Protein AF-A0A0S2M3N1-F1 (afdb_monomer_lite)

pLDDT: mean 88.99, std 12.86, range [41.28, 97.75]

Secondary structure (DSSP, 8-state):
-TTHHHHHHHHHHHTT-HHHHHHHHHHHHHHHHHTT-HHHHHHHHHHHHHHHHT-HHHHHHHHHHHHHHHHHHHHHHHHHHT-GGG----

Structure (mmCIF, N/CA/C/O backbone):
data_AF-A0A0S2M3N1-F1
#
_entry.id   AF-A0A0S2M3N1-F1
#
loop_
_atom_site.group_PDB
_atom_site.id
_atom_site.type_symbol
_atom_site.label_atom_id
_atom_site.label_alt_id
_atom_site.label_comp_id
_atom_site.label_asym_id
_atom_site.label_entity_id
_atom_site.label_seq_id
_atom_site.pdbx_PDB_ins_code
_atom_site.Cartn_x
_atom_site.Cartn_y
_atom_site.Cartn_z
_atom_site.occupancy
_atom_site.B_iso_or_equiv
_atom_site.auth_seq_id
_atom_site.auth_comp_id
_atom_site.auth_asym_id
_atom_site.auth_atom_id
_atom_site.pdbx_PDB_model_num
ATOM 1 N N . MET A 1 1 ? 11.455 -2.766 -1.565 1.00 75.75 1 MET A N 1
ATOM 2 C CA . MET A 1 1 ? 10.388 -1.758 -1.805 1.00 75.75 1 MET A CA 1
ATOM 3 C C . MET A 1 1 ? 9.005 -2.389 -1.677 1.00 75.75 1 MET A C 1
ATOM 5 O O . MET A 1 1 ? 8.198 -1.882 -0.918 1.00 75.75 1 MET A O 1
ATOM 9 N N . TRP A 1 2 ? 8.754 -3.508 -2.345 1.00 89.81 2 TRP A N 1
ATOM 10 C CA . TRP A 1 2 ? 7.595 -4.388 -2.162 1.00 89.81 2 TRP A CA 1
ATOM 11 C C . TRP A 1 2 ? 8.133 -5.792 -1.792 1.00 89.81 2 TRP A C 1
ATOM 13 O O . TRP A 1 2 ? 9.231 -6.089 -2.270 1.00 89.81 2 TRP A O 1
ATOM 23 N N . PRO A 1 3 ? 7.498 -6.621 -0.933 1.00 91.44 3 PRO A N 1
ATOM 24 C CA . PRO A 1 3 ? 6.184 -6.461 -0.294 1.00 91.44 3 PRO A CA 1
ATOM 25 C C . PRO A 1 3 ? 6.175 -5.631 1.002 1.00 91.44 3 PRO A C 1
ATOM 27 O O . PRO A 1 3 ? 5.131 -5.092 1.345 1.00 91.44 3 PRO A O 1
ATOM 30 N N . GLY A 1 4 ? 7.311 -5.406 1.676 1.00 93.44 4 GLY A N 1
ATOM 31 C CA . GLY A 1 4 ? 7.335 -4.768 3.011 1.00 93.44 4 GLY A CA 1
ATOM 32 C C . GLY A 1 4 ? 6.770 -3.338 3.122 1.00 93.44 4 GLY A C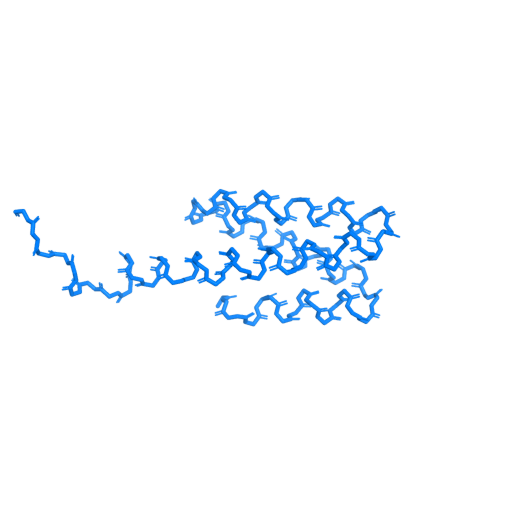 1
ATOM 33 O O . GLY A 1 4 ? 6.556 -2.824 4.215 1.00 93.44 4 G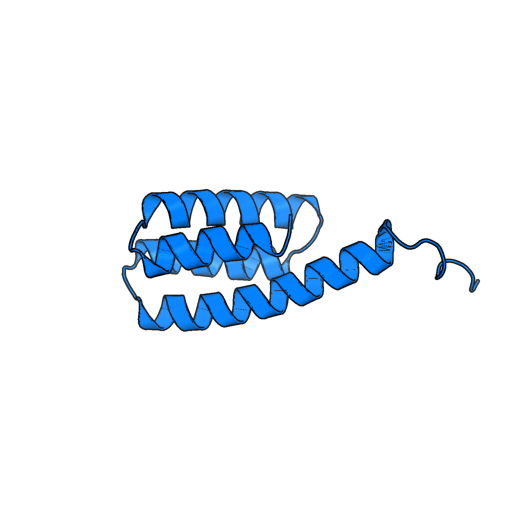LY A O 1
ATOM 34 N N . ARG A 1 5 ? 6.516 -2.639 2.007 1.00 92.38 5 ARG A N 1
ATOM 35 C CA . ARG A 1 5 ? 5.758 -1.372 2.027 1.00 92.38 5 ARG A CA 1
ATOM 36 C C . ARG A 1 5 ? 4.249 -1.600 2.107 1.00 92.38 5 ARG A C 1
ATOM 38 O O . ARG A 1 5 ? 3.567 -0.793 2.724 1.00 92.38 5 ARG A O 1
ATOM 45 N N . PHE A 1 6 ? 3.743 -2.675 1.507 1.00 96.69 6 PHE A N 1
ATOM 46 C CA . PHE A 1 6 ? 2.349 -3.073 1.661 1.00 96.69 6 PHE A CA 1
ATOM 47 C C . PHE A 1 6 ? 2.056 -3.498 3.093 1.00 96.69 6 PHE A C 1
ATOM 49 O O . PHE A 1 6 ? 1.073 -3.031 3.649 1.00 96.69 6 PHE A O 1
ATOM 56 N N . GLU A 1 7 ? 2.930 -4.312 3.690 1.00 96.50 7 GLU A N 1
ATOM 57 C CA . GLU A 1 7 ? 2.794 -4.783 5.077 1.00 96.50 7 GLU A CA 1
ATOM 58 C C . GLU A 1 7 ? 2.651 -3.605 6.043 1.00 96.50 7 GLU A C 1
ATOM 60 O O . GLU A 1 7 ? 1.662 -3.525 6.756 1.00 96.50 7 GLU A O 1
ATOM 65 N N . ARG A 1 8 ? 3.530 -2.598 5.950 1.00 95.50 8 ARG A N 1
ATOM 66 C CA . ARG A 1 8 ? 3.424 -1.382 6.776 1.00 95.50 8 ARG A CA 1
ATOM 67 C C . ARG A 1 8 ? 2.101 -0.634 6.614 1.00 95.50 8 ARG A C 1
ATOM 69 O O . ARG A 1 8 ? 1.525 -0.190 7.598 1.00 95.50 8 ARG A O 1
ATOM 76 N N . ILE A 1 9 ? 1.609 -0.491 5.381 1.00 96.00 9 ILE A N 1
ATOM 77 C CA . ILE A 1 9 ? 0.306 0.145 5.134 1.00 96.00 9 ILE A CA 1
ATOM 78 C C . ILE A 1 9 ? -0.815 -0.713 5.733 1.00 96.00 9 ILE A C 1
ATOM 80 O O . ILE A 1 9 ? -1.716 -0.184 6.376 1.00 96.00 9 ILE A O 1
ATOM 84 N N . TYR A 1 10 ? -0.775 -2.024 5.509 1.00 96.75 10 TYR A N 1
ATOM 85 C CA . TYR A 1 10 ? -1.784 -2.960 5.986 1.00 96.75 10 TYR A CA 1
ATOM 86 C C . TYR A 1 10 ? -1.856 -2.985 7.515 1.00 96.75 10 TYR A C 1
ATOM 88 O O . TYR A 1 10 ? -2.953 -2.879 8.067 1.00 96.75 10 TYR A O 1
ATOM 96 N N . ASP A 1 11 ? -0.708 -3.067 8.182 1.00 96.69 11 ASP A N 1
ATOM 97 C CA . ASP A 1 11 ? -0.603 -3.095 9.638 1.00 96.69 11 ASP A CA 1
ATOM 98 C C . ASP A 1 11 ? -1.104 -1.780 10.234 1.00 96.69 11 ASP A C 1
ATOM 100 O O . ASP A 1 11 ? -1.995 -1.797 11.079 1.00 96.69 11 ASP A O 1
ATOM 104 N N . ALA A 1 12 ? -0.647 -0.632 9.719 1.00 95.75 12 ALA A N 1
ATOM 105 C CA . ALA A 1 12 ? -1.101 0.673 10.196 1.00 95.75 12 ALA A CA 1
ATOM 106 C C . ALA A 1 12 ? -2.620 0.861 10.032 1.00 95.75 12 ALA A C 1
ATOM 108 O O . ALA A 1 12 ? -3.290 1.349 10.944 1.00 95.75 12 ALA A O 1
ATOM 109 N N . VAL A 1 13 ? -3.197 0.425 8.905 1.00 94.44 13 VAL A N 1
ATOM 110 C CA . VAL A 1 13 ? -4.656 0.457 8.709 1.00 94.44 13 VAL A CA 1
ATOM 111 C C . VAL A 1 13 ? -5.374 -0.487 9.673 1.00 94.44 13 VAL A C 1
ATOM 113 O O . VAL A 1 13 ? -6.395 -0.108 10.247 1.00 94.44 13 VAL A O 1
ATOM 116 N N . SER A 1 14 ? -4.857 -1.700 9.862 1.00 93.56 14 SER A N 1
ATOM 117 C CA . SER A 1 14 ? -5.478 -2.724 10.713 1.00 93.56 14 SER A CA 1
ATOM 118 C C . SER A 1 14 ? -5.418 -2.359 12.197 1.00 93.56 14 SER A C 1
ATOM 120 O O . SER A 1 14 ? -6.348 -2.662 12.942 1.00 93.56 14 SER A O 1
ATOM 122 N N . SER A 1 15 ? -4.363 -1.659 12.613 1.00 94.38 15 SER A N 1
ATOM 123 C CA . SER A 1 15 ? -4.178 -1.135 13.969 1.00 94.38 15 SER A CA 1
ATOM 124 C C . SER A 1 15 ? -4.868 0.215 14.201 1.00 94.38 15 SER A C 1
ATOM 126 O O . SER A 1 15 ? -4.843 0.726 15.317 1.00 94.38 15 SER A O 1
ATOM 128 N N . GLY A 1 16 ? -5.495 0.807 13.178 1.00 91.62 16 GLY A N 1
ATOM 129 C CA . GLY A 1 16 ? -6.154 2.114 13.286 1.00 91.62 16 GLY A CA 1
ATOM 130 C C . GLY A 1 16 ? -5.187 3.301 13.396 1.00 91.62 16 GLY A C 1
ATOM 131 O O . GLY A 1 16 ? -5.607 4.408 13.736 1.00 91.62 16 GLY A O 1
ATOM 132 N N . HIS A 1 17 ? -3.904 3.103 13.088 1.00 94.81 17 HIS A N 1
ATOM 133 C CA . HIS A 1 17 ? -2.878 4.145 13.065 1.00 94.81 17 HIS A CA 1
ATOM 134 C C . HIS A 1 17 ? -2.983 4.971 11.774 1.00 94.81 17 HIS A C 1
ATOM 136 O O . HIS A 1 17 ? -2.164 4.869 10.861 1.00 94.81 17 HIS A O 1
ATOM 142 N N . ASN A 1 18 ? -4.030 5.793 11.680 1.00 91.00 18 ASN A N 1
ATOM 143 C CA . ASN A 1 18 ? -4.373 6.517 10.451 1.00 91.00 18 ASN A CA 1
ATOM 144 C C . ASN A 1 18 ? -3.259 7.449 9.947 1.00 91.00 18 ASN A C 1
ATOM 146 O O . ASN A 1 18 ? -3.079 7.564 8.737 1.00 91.00 18 ASN A O 1
ATOM 150 N N . GLU A 1 19 ? -2.510 8.099 10.841 1.00 92.94 19 GLU A N 1
ATOM 151 C CA . GLU A 1 19 ? -1.401 8.987 10.462 1.00 92.94 19 GLU A CA 1
ATOM 152 C C . GLU A 1 19 ? -0.249 8.208 9.814 1.00 92.94 19 GLU A C 1
ATOM 154 O O . GLU A 1 19 ? 0.236 8.584 8.749 1.00 92.94 19 GLU A O 1
ATOM 159 N N . GLU A 1 20 ? 0.127 7.071 10.402 1.00 95.50 20 GLU A N 1
ATOM 160 C CA . GLU A 1 20 ? 1.165 6.179 9.874 1.00 95.50 20 GLU A CA 1
ATOM 161 C C . GLU A 1 20 ? 0.744 5.538 8.541 1.00 95.50 20 GLU A C 1
ATOM 163 O O . GLU A 1 20 ? 1.537 5.447 7.595 1.00 95.50 20 GLU A O 1
ATOM 168 N N . ALA A 1 21 ? -0.530 5.144 8.435 1.00 95.12 21 ALA A N 1
ATOM 169 C CA . ALA A 1 21 ? -1.109 4.632 7.199 1.00 95.12 21 ALA A CA 1
ATOM 170 C C . ALA A 1 21 ? -1.077 5.692 6.086 1.00 95.12 21 ALA A C 1
ATOM 172 O O . ALA A 1 21 ? -0.733 5.382 4.939 1.00 95.12 21 ALA A O 1
ATOM 173 N N . LEU A 1 22 ? -1.409 6.942 6.421 1.00 95.25 22 LEU A N 1
ATOM 174 C CA . LEU A 1 22 ? -1.414 8.062 5.486 1.00 95.25 22 LEU A CA 1
ATOM 175 C C . LEU A 1 22 ? 0.000 8.406 5.006 1.00 95.25 22 LEU A C 1
ATOM 177 O O . LEU A 1 22 ? 0.205 8.525 3.797 1.00 95.25 22 LEU A O 1
ATOM 181 N N . ASP A 1 23 ? 0.972 8.514 5.913 1.00 95.81 23 ASP A N 1
ATOM 182 C CA . ASP A 1 23 ? 2.373 8.782 5.562 1.00 95.81 23 ASP A CA 1
ATOM 183 C C . ASP A 1 23 ? 2.941 7.689 4.641 1.00 95.81 23 ASP A C 1
ATOM 185 O O . ASP A 1 23 ? 3.471 7.960 3.554 1.00 95.81 23 ASP A O 1
ATOM 189 N N . SER A 1 24 ? 2.710 6.424 5.001 1.00 95.88 24 SER A N 1
ATOM 190 C CA . SER A 1 24 ? 3.137 5.278 4.195 1.00 95.88 24 SER A CA 1
ATOM 191 C C . SER A 1 24 ? 2.492 5.276 2.801 1.00 95.88 24 SER A C 1
ATOM 193 O O . SER A 1 24 ? 3.169 4.996 1.802 1.00 95.88 24 SER A O 1
ATOM 195 N N . ALA A 1 25 ? 1.206 5.630 2.700 1.00 95.88 25 ALA A N 1
ATOM 196 C CA . ALA A 1 25 ? 0.504 5.746 1.424 1.00 95.88 25 ALA A CA 1
ATOM 197 C C . ALA A 1 25 ? 1.019 6.930 0.582 1.00 95.88 25 ALA A C 1
ATOM 199 O O . ALA A 1 25 ? 1.241 6.777 -0.621 1.00 95.88 25 ALA A O 1
ATOM 200 N N . LEU A 1 26 ? 1.291 8.091 1.182 1.00 95.75 26 LEU A N 1
ATOM 201 C CA . LEU A 1 26 ? 1.879 9.241 0.483 1.00 95.75 26 LEU A CA 1
ATOM 202 C C . LEU A 1 26 ? 3.264 8.902 -0.084 1.00 95.75 26 LEU A C 1
ATOM 204 O O . LEU A 1 26 ? 3.540 9.164 -1.260 1.00 95.75 26 LEU A O 1
ATOM 208 N N . SER A 1 27 ? 4.100 8.234 0.712 1.00 95.94 27 SER A N 1
ATOM 209 C CA . SER A 1 27 ? 5.411 7.739 0.284 1.00 95.94 27 SER A CA 1
ATOM 210 C C . SER A 1 27 ? 5.308 6.758 -0.895 1.00 95.94 27 SER A C 1
ATOM 212 O O . SER A 1 27 ? 6.061 6.858 -1.878 1.00 95.94 27 SER A O 1
ATOM 214 N N . LEU A 1 28 ? 4.344 5.828 -0.844 1.00 96.06 28 LEU A N 1
ATOM 215 C CA . LEU A 1 28 ? 4.076 4.888 -1.935 1.00 96.06 28 LEU A CA 1
ATOM 216 C C . LEU A 1 28 ? 3.624 5.607 -3.212 1.00 96.06 28 LEU A C 1
ATOM 218 O O . LEU A 1 28 ? 4.126 5.281 -4.291 1.00 96.06 28 LEU A O 1
ATOM 222 N N . ARG A 1 29 ? 2.730 6.596 -3.105 1.00 96.00 29 ARG A N 1
ATOM 223 C CA . ARG A 1 29 ? 2.239 7.380 -4.248 1.00 96.00 29 ARG A CA 1
ATOM 224 C C . ARG A 1 29 ? 3.392 8.080 -4.957 1.00 96.00 29 ARG A C 1
ATOM 226 O O . ARG A 1 29 ? 3.550 7.904 -6.163 1.00 96.00 29 ARG A O 1
ATOM 233 N N . SER A 1 30 ? 4.221 8.811 -4.211 1.00 95.00 30 SER A N 1
ATOM 234 C CA . SER A 1 30 ? 5.385 9.513 -4.767 1.00 95.00 30 SER A CA 1
ATOM 235 C C . SER A 1 30 ? 6.342 8.550 -5.467 1.00 95.00 30 SER A C 1
ATOM 237 O O . SER A 1 30 ? 6.742 8.788 -6.602 1.00 95.00 30 SER A O 1
ATOM 239 N N . SER A 1 31 ? 6.636 7.409 -4.839 1.00 93.75 31 SER A N 1
ATOM 240 C CA . SER A 1 31 ? 7.511 6.393 -5.439 1.00 93.75 31 SER A CA 1
ATOM 241 C C . SER A 1 31 ? 6.921 5.780 -6.709 1.00 93.75 31 SER A C 1
ATOM 243 O O . SER A 1 31 ? 7.646 5.578 -7.676 1.00 93.75 31 SER A O 1
ATOM 245 N N . SER A 1 32 ? 5.612 5.518 -6.725 1.00 93.81 32 SER A N 1
ATOM 246 C CA . SER A 1 32 ? 4.919 4.947 -7.886 1.00 93.81 32 SER A CA 1
ATOM 247 C C . SER A 1 32 ? 4.979 5.884 -9.090 1.00 93.81 32 SER A C 1
ATOM 249 O O . SER A 1 32 ? 5.196 5.431 -10.208 1.00 93.81 32 SER A O 1
ATOM 251 N N . LEU A 1 33 ? 4.839 7.194 -8.866 1.00 92.06 33 LEU A N 1
ATOM 252 C CA . LEU A 1 33 ? 4.958 8.197 -9.924 1.00 92.06 33 LEU A CA 1
ATOM 253 C C . LEU A 1 33 ? 6.386 8.276 -10.480 1.00 92.06 33 LEU A C 1
ATOM 255 O O . LEU A 1 33 ? 6.551 8.331 -11.694 1.00 92.06 33 LEU A O 1
ATOM 259 N N . MET A 1 34 ? 7.407 8.217 -9.616 1.00 91.88 34 MET A N 1
ATOM 260 C CA . MET A 1 34 ? 8.815 8.266 -10.042 1.00 91.88 34 MET A CA 1
ATOM 261 C C . MET A 1 34 ? 9.215 7.102 -10.954 1.00 91.88 34 MET A C 1
ATOM 263 O O . MET A 1 34 ? 10.051 7.280 -11.833 1.00 91.88 34 MET A O 1
ATOM 267 N N . VAL A 1 35 ? 8.620 5.922 -10.763 1.00 88.88 35 VAL A N 1
ATOM 268 C CA . VAL A 1 35 ? 8.916 4.722 -11.569 1.00 88.88 35 VAL A CA 1
ATOM 269 C C . VAL A 1 35 ? 7.899 4.485 -12.693 1.00 88.88 35 VAL A C 1
ATOM 271 O O . VAL A 1 35 ? 7.881 3.412 -13.288 1.00 88.88 35 VAL A O 1
ATOM 274 N N . GLY A 1 36 ? 7.013 5.451 -12.968 1.00 91.75 36 GLY A N 1
ATOM 275 C CA . GLY A 1 36 ? 6.005 5.344 -14.031 1.00 91.75 36 GLY A CA 1
ATOM 276 C C . GLY A 1 36 ? 4.847 4.375 -13.745 1.00 91.75 36 GLY A C 1
ATOM 277 O O . GLY A 1 36 ? 4.051 4.084 -14.637 1.00 91.75 36 GLY A O 1
ATOM 278 N N . ALA A 1 37 ? 4.688 3.895 -12.509 1.00 93.75 37 ALA A N 1
ATOM 279 C CA . ALA A 1 37 ? 3.617 2.986 -12.098 1.00 93.75 37 ALA A CA 1
ATOM 280 C C . ALA A 1 37 ? 2.285 3.730 -11.867 1.00 93.75 37 ALA A C 1
ATOM 282 O O . ALA A 1 37 ? 1.767 3.806 -10.748 1.00 93.75 37 ALA A O 1
ATOM 283 N N . ALA A 1 38 ? 1.714 4.288 -12.937 1.00 93.94 38 ALA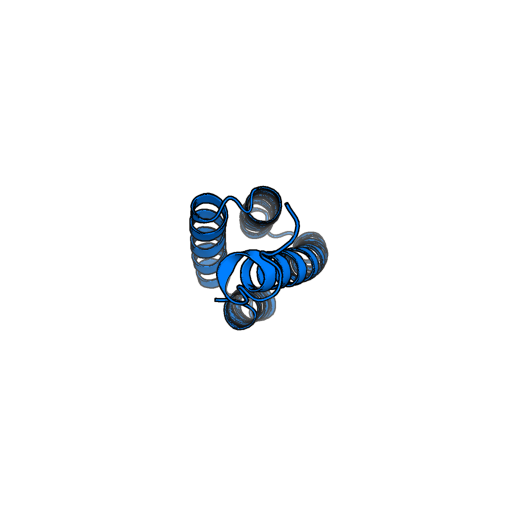 A N 1
ATOM 284 C CA . ALA A 1 38 ? 0.534 5.157 -12.885 1.00 93.94 38 ALA A CA 1
ATOM 285 C C . ALA A 1 38 ? -0.680 4.507 -12.193 1.00 93.94 38 ALA A C 1
ATOM 287 O O . ALA A 1 38 ? -1.338 5.139 -11.365 1.00 93.94 38 ALA A O 1
ATOM 288 N N . GLN A 1 39 ? -0.954 3.230 -12.482 1.00 95.50 39 GLN A N 1
ATOM 289 C CA . GLN A 1 39 ? -2.090 2.514 -11.894 1.00 95.50 39 GLN A CA 1
ATOM 290 C C . GLN A 1 39 ? -1.926 2.307 -10.381 1.00 95.50 39 GLN A C 1
ATOM 292 O O . GLN A 1 39 ? -2.880 2.502 -9.623 1.00 95.50 39 GLN A O 1
ATOM 297 N N . LEU A 1 40 ? -0.711 1.982 -9.929 1.00 96.50 40 LEU A N 1
ATOM 298 C CA . LEU A 1 40 ? -0.393 1.858 -8.507 1.00 96.50 40 LEU A CA 1
ATOM 299 C C . LEU A 1 40 ? -0.522 3.215 -7.801 1.00 96.50 40 LEU A C 1
ATOM 301 O O . LEU A 1 40 ? -1.122 3.306 -6.728 1.00 96.50 40 LEU A O 1
ATOM 305 N N . GLY A 1 41 ? -0.045 4.285 -8.443 1.00 96.62 41 GLY A N 1
ATOM 306 C CA . GLY A 1 41 ? -0.207 5.658 -7.963 1.00 96.62 41 GLY A CA 1
ATOM 307 C C . GLY A 1 41 ? -1.677 6.058 -7.797 1.00 96.62 41 GLY A C 1
ATOM 308 O O . GLY A 1 41 ? -2.045 6.607 -6.757 1.00 96.62 41 GLY A O 1
ATOM 309 N N . LYS A 1 42 ? -2.536 5.721 -8.768 1.00 96.75 42 LYS A N 1
ATOM 310 C CA . LYS A 1 42 ? -3.984 5.977 -8.702 1.00 96.75 42 LYS A CA 1
ATOM 311 C C . LYS A 1 42 ? -4.649 5.236 -7.539 1.00 96.75 42 LYS A C 1
ATOM 313 O O . LYS A 1 42 ? -5.353 5.856 -6.749 1.00 96.75 42 LYS A O 1
ATOM 318 N N . LEU A 1 43 ? -4.400 3.932 -7.396 1.00 97.31 43 LEU A N 1
ATOM 319 C CA . LEU A 1 43 ? -4.971 3.141 -6.297 1.00 97.31 43 LEU A CA 1
ATOM 320 C C . LEU A 1 43 ? -4.508 3.638 -4.925 1.00 97.31 43 LEU A C 1
ATOM 322 O O . LEU A 1 43 ? -5.297 3.667 -3.981 1.00 97.31 43 LEU A O 1
ATOM 326 N N . THR A 1 44 ? -3.252 4.069 -4.829 1.00 97.12 44 THR A N 1
ATOM 327 C CA . THR A 1 44 ? -2.713 4.670 -3.606 1.00 97.12 44 THR A CA 1
ATOM 328 C C . THR A 1 44 ? -3.389 6.009 -3.298 1.00 97.12 44 THR A C 1
ATOM 330 O O . THR A 1 44 ? -3.723 6.279 -2.148 1.00 97.12 44 THR A O 1
ATOM 333 N N . ASN A 1 45 ? -3.661 6.830 -4.316 1.00 96.81 45 ASN A N 1
ATOM 334 C CA . ASN A 1 45 ? -4.403 8.081 -4.157 1.00 96.81 45 ASN A CA 1
ATOM 335 C C . ASN A 1 45 ? -5.837 7.844 -3.653 1.00 96.81 45 ASN A C 1
ATOM 337 O O . ASN A 1 45 ? -6.298 8.531 -2.745 1.00 96.81 45 ASN A O 1
ATOM 341 N N . ASP A 1 46 ? -6.525 6.836 -4.189 1.00 96.12 46 ASP A N 1
ATOM 342 C CA . ASP A 1 46 ? -7.851 6.449 -3.701 1.00 96.12 46 ASP A CA 1
ATOM 343 C C . ASP A 1 46 ? -7.807 5.991 -2.234 1.00 96.12 46 ASP A C 1
ATOM 345 O O . ASP A 1 46 ? -8.709 6.314 -1.462 1.00 96.12 46 ASP A O 1
ATOM 349 N N . LEU A 1 47 ? -6.767 5.244 -1.841 1.00 95.94 47 LEU A N 1
ATOM 350 C CA . LEU A 1 47 ? -6.573 4.827 -0.451 1.00 95.94 47 LEU A CA 1
ATOM 351 C C . LEU A 1 47 ? -6.406 6.040 0.473 1.00 95.94 47 LEU A C 1
ATOM 353 O O . LEU A 1 47 ? -7.075 6.100 1.500 1.00 95.94 47 LEU A O 1
ATOM 357 N N . ILE A 1 48 ? -5.589 7.024 0.088 1.00 95.81 48 ILE A N 1
ATOM 358 C CA . ILE A 1 48 ? -5.389 8.272 0.845 1.00 95.81 48 ILE A CA 1
ATOM 359 C C . ILE A 1 48 ? -6.728 8.975 1.118 1.00 95.81 48 ILE A C 1
ATOM 361 O O . ILE A 1 48 ? -7.014 9.348 2.257 1.00 95.81 48 ILE A O 1
ATOM 365 N N . HIS A 1 49 ? -7.587 9.096 0.102 1.00 94.69 49 HIS A N 1
ATOM 366 C CA . HIS A 1 49 ? -8.920 9.680 0.278 1.00 94.69 49 HIS A CA 1
ATOM 367 C C . HIS A 1 49 ? -9.811 8.855 1.217 1.00 94.69 49 HIS A C 1
ATOM 369 O O . HIS A 1 49 ? -10.561 9.421 2.014 1.00 94.69 49 HIS A O 1
ATOM 375 N N . LEU A 1 50 ? -9.734 7.523 1.150 1.00 94.06 50 LEU A N 1
ATOM 376 C CA . LEU A 1 50 ? -10.527 6.645 2.010 1.00 94.06 50 LEU A CA 1
ATOM 377 C C . LEU A 1 50 ? -10.098 6.717 3.477 1.00 94.06 50 LEU A C 1
ATOM 379 O O . LEU A 1 50 ? -10.980 6.776 4.338 1.00 94.06 50 LEU A O 1
ATOM 383 N N . LEU A 1 51 ? -8.791 6.786 3.748 1.00 91.62 51 LEU A N 1
ATOM 384 C CA . LEU A 1 51 ? -8.244 6.955 5.098 1.00 91.62 51 LEU A CA 1
ATOM 385 C C . LEU A 1 51 ? -8.753 8.247 5.747 1.00 91.62 51 LEU A C 1
ATOM 387 O O . LEU A 1 51 ? -9.210 8.215 6.885 1.00 91.62 51 LEU A O 1
ATOM 391 N N . GLY A 1 52 ? -8.797 9.351 4.994 1.00 87.69 52 GLY A N 1
ATOM 392 C CA . GLY A 1 52 ? -9.360 10.617 5.479 1.00 87.69 52 GLY A CA 1
ATOM 393 C C . GLY A 1 52 ? -10.880 10.600 5.700 1.00 87.69 52 GLY A C 1
ATOM 394 O O . GLY A 1 52 ? -11.401 11.426 6.442 1.00 87.69 52 GLY A O 1
ATOM 395 N N . SER A 1 53 ? -11.609 9.665 5.078 1.00 87.06 53 SER A N 1
ATOM 396 C CA . SER A 1 53 ? -13.078 9.581 5.164 1.00 87.06 53 SER A CA 1
ATOM 397 C C . SER A 1 53 ? -13.609 8.659 6.270 1.00 87.06 53 SER A C 1
ATOM 399 O O . SER A 1 53 ? -14.821 8.608 6.479 1.00 87.06 53 SER A O 1
ATOM 401 N N . GLY A 1 54 ? -12.738 7.894 6.943 1.00 81.25 54 GLY A N 1
ATOM 402 C CA . GLY A 1 54 ? -13.128 6.989 8.032 1.00 81.25 54 GLY A CA 1
ATOM 403 C C . GLY A 1 54 ? -14.023 5.814 7.604 1.00 81.25 54 GLY A C 1
ATOM 404 O O . GLY A 1 54 ? -14.881 5.386 8.372 1.00 81.25 54 GLY A O 1
ATOM 405 N N . ARG A 1 55 ? -13.870 5.297 6.373 1.00 86.19 55 ARG A N 1
ATOM 406 C CA . ARG A 1 55 ? -14.713 4.219 5.805 1.00 86.19 55 ARG A CA 1
ATOM 407 C C . ARG A 1 55 ? -13.994 2.856 5.769 1.00 86.19 55 ARG A C 1
ATOM 409 O O . ARG A 1 55 ? -13.528 2.453 4.701 1.00 86.19 55 ARG A O 1
ATOM 416 N N . PRO A 1 56 ? -13.951 2.090 6.875 1.00 82.06 56 PRO A N 1
ATOM 417 C CA . PRO A 1 56 ? -13.100 0.900 7.006 1.00 82.06 56 PRO A CA 1
ATOM 418 C C . PRO A 1 56 ? -13.397 -0.206 5.982 1.00 82.06 56 PRO A C 1
ATOM 420 O O . PRO A 1 56 ? -12.477 -0.804 5.427 1.00 82.06 56 PRO A O 1
ATOM 423 N N . SER A 1 57 ? -14.670 -0.451 5.653 1.00 86.38 57 SER A N 1
ATOM 424 C CA . SER A 1 57 ? -15.050 -1.477 4.667 1.00 86.38 57 SER A CA 1
ATOM 425 C C . SER A 1 57 ? -14.592 -1.140 3.243 1.00 86.38 57 SER A C 1
ATOM 427 O O . SER A 1 57 ? -14.225 -2.031 2.472 1.00 86.38 57 SER A O 1
ATOM 429 N N . ALA A 1 58 ? -14.581 0.146 2.885 1.00 90.25 58 ALA A N 1
ATOM 430 C CA . ALA A 1 58 ? -14.058 0.618 1.609 1.00 90.25 58 ALA A CA 1
ATOM 431 C C . ALA A 1 58 ? -12.523 0.579 1.593 1.00 90.25 58 ALA A C 1
ATOM 433 O O . ALA A 1 58 ? -11.936 0.175 0.586 1.00 90.25 58 ALA A O 1
ATOM 434 N N . THR A 1 59 ? -11.883 0.920 2.715 1.00 92.44 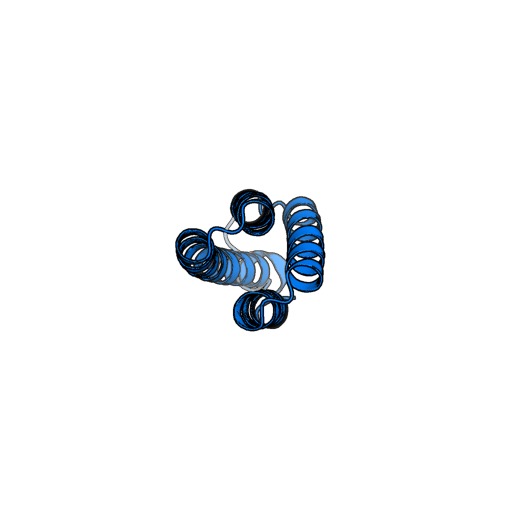59 THR A N 1
ATOM 435 C CA . THR A 1 59 ? -10.430 0.818 2.896 1.00 92.44 59 THR A CA 1
ATOM 436 C C . THR A 1 59 ? -9.944 -0.620 2.709 1.00 92.44 59 THR A C 1
ATOM 438 O O . THR A 1 59 ? -9.020 -0.843 1.932 1.00 92.44 59 THR A O 1
ATOM 441 N N . ALA A 1 60 ? -10.613 -1.613 3.305 1.00 91.19 60 ALA A N 1
ATOM 442 C CA . ALA A 1 60 ? -10.246 -3.027 3.162 1.00 91.19 60 ALA A CA 1
ATOM 443 C C . ALA A 1 60 ? -10.292 -3.510 1.700 1.00 91.19 60 ALA A C 1
ATOM 445 O O . ALA A 1 60 ? -9.344 -4.117 1.201 1.00 91.19 60 ALA A O 1
ATOM 446 N N . LYS A 1 61 ? -11.364 -3.174 0.966 1.00 92.81 61 LYS A N 1
ATOM 447 C CA . LYS A 1 61 ? -11.464 -3.488 -0.471 1.00 92.81 61 LYS A CA 1
ATOM 448 C C . LYS A 1 61 ? -10.350 -2.819 -1.276 1.00 92.81 61 LYS A C 1
ATOM 450 O O . LYS A 1 61 ? -9.812 -3.417 -2.208 1.00 92.81 61 LYS A O 1
ATOM 455 N N . LYS A 1 62 ? -9.998 -1.579 -0.926 1.00 95.44 62 LYS A N 1
ATOM 456 C CA . LYS A 1 62 ? -8.923 -0.847 -1.598 1.00 95.44 62 LYS A CA 1
ATOM 457 C C . LYS A 1 62 ? -7.548 -1.444 -1.294 1.00 95.44 62 LYS A C 1
ATOM 459 O O . LYS A 1 62 ? -6.745 -1.523 -2.217 1.00 95.44 62 LYS A O 1
ATOM 464 N N . LEU A 1 63 ? -7.300 -1.916 -0.071 1.00 95.75 63 LEU A N 1
ATOM 465 C CA . LEU A 1 63 ? -6.058 -2.605 0.297 1.00 95.75 63 LEU A CA 1
ATOM 466 C C . LEU A 1 63 ? -5.838 -3.870 -0.534 1.00 95.75 63 LEU A C 1
ATOM 468 O O . LEU A 1 63 ? -4.752 -4.046 -1.078 1.00 95.75 63 LEU A O 1
ATOM 472 N N . ALA A 1 64 ? -6.869 -4.697 -0.717 1.00 95.81 64 ALA A N 1
ATOM 473 C CA . ALA A 1 64 ? -6.763 -5.892 -1.557 1.00 95.81 64 ALA A CA 1
ATOM 474 C C . ALA A 1 64 ? -6.404 -5.543 -3.017 1.00 95.81 64 ALA A C 1
ATOM 476 O O . ALA A 1 64 ? -5.507 -6.143 -3.611 1.00 95.81 64 ALA A O 1
ATOM 477 N N . ALA A 1 65 ? -7.053 -4.521 -3.587 1.00 96.75 65 ALA A N 1
ATOM 478 C CA . ALA A 1 65 ? -6.740 -4.045 -4.936 1.00 96.75 65 ALA A CA 1
ATOM 479 C C . ALA A 1 65 ? -5.320 -3.459 -5.038 1.00 96.75 65 ALA A C 1
ATOM 481 O O . ALA A 1 65 ? -4.623 -3.683 -6.030 1.00 96.75 65 ALA A O 1
ATOM 482 N N . LEU A 1 66 ? -4.882 -2.725 -4.010 1.00 97.06 66 LEU A N 1
ATOM 483 C CA . LEU A 1 66 ? -3.534 -2.171 -3.924 1.00 97.06 66 LEU A CA 1
ATOM 484 C C . LEU A 1 66 ? -2.482 -3.285 -3.874 1.00 97.06 66 LEU A C 1
ATOM 486 O O . LEU A 1 66 ? -1.474 -3.188 -4.569 1.00 97.06 66 LEU A O 1
ATOM 490 N N . GLN A 1 67 ? -2.739 -4.354 -3.113 1.00 97.75 67 GLN A N 1
ATOM 491 C CA . GLN A 1 67 ? -1.852 -5.512 -3.015 1.00 97.75 67 GLN A CA 1
ATOM 492 C C . GLN A 1 67 ? -1.654 -6.190 -4.370 1.00 97.75 67 GLN A C 1
ATOM 494 O O . GLN A 1 67 ? -0.523 -6.406 -4.805 1.00 97.75 67 GLN A O 1
ATOM 499 N N . ALA A 1 68 ? -2.755 -6.491 -5.061 1.00 97.19 68 ALA A N 1
ATOM 500 C CA . ALA A 1 68 ? -2.707 -7.137 -6.367 1.00 97.19 68 ALA A CA 1
ATOM 501 C C . ALA A 1 68 ? -1.934 -6.284 -7.389 1.00 97.19 68 ALA A C 1
ATOM 503 O O . ALA A 1 68 ? -1.039 -6.786 -8.069 1.00 97.19 68 ALA A O 1
ATOM 504 N N . CYS A 1 69 ? -2.222 -4.979 -7.443 1.00 96.81 69 CYS A N 1
ATOM 505 C CA . CYS A 1 69 ? -1.520 -4.063 -8.338 1.00 96.81 69 CYS A CA 1
ATOM 506 C C . CYS A 1 69 ? -0.032 -3.939 -7.990 1.00 96.81 69 CYS A C 1
ATOM 508 O O . CYS A 1 69 ? 0.802 -3.952 -8.889 1.00 96.81 69 CYS A O 1
ATOM 510 N N . GLY A 1 70 ? 0.317 -3.828 -6.706 1.00 96.06 70 GLY A N 1
ATOM 511 C CA . GLY A 1 70 ? 1.708 -3.706 -6.278 1.00 96.06 70 GLY A CA 1
ATOM 512 C C . GLY A 1 70 ? 2.522 -4.968 -6.559 1.00 96.06 70 GLY A C 1
ATOM 513 O O . GLY A 1 70 ? 3.647 -4.852 -7.038 1.00 96.06 70 GLY A O 1
ATOM 514 N N . ASN A 1 71 ? 1.934 -6.157 -6.372 1.00 96.38 71 ASN A N 1
ATOM 515 C CA . ASN A 1 71 ? 2.541 -7.430 -6.777 1.00 96.38 71 ASN A CA 1
ATOM 516 C C . ASN A 1 71 ? 2.854 -7.439 -8.280 1.00 96.38 71 ASN A C 1
ATOM 518 O O . ASN A 1 71 ? 3.975 -7.754 -8.678 1.00 96.38 71 ASN A O 1
ATOM 522 N N . GLN A 1 72 ? 1.882 -7.048 -9.111 1.00 95.19 72 GLN A N 1
ATOM 523 C CA . GLN A 1 72 ? 2.056 -6.991 -10.562 1.00 95.19 72 GLN A CA 1
ATOM 524 C C . GLN A 1 72 ? 3.124 -5.966 -10.971 1.00 95.19 72 GLN A C 1
ATOM 526 O O . GLN A 1 72 ? 3.991 -6.279 -11.782 1.00 95.19 72 GLN A O 1
ATOM 531 N N . THR A 1 73 ? 3.090 -4.756 -10.406 1.00 94.25 73 THR A N 1
ATOM 532 C CA . THR A 1 73 ? 4.079 -3.707 -10.690 1.00 94.25 73 THR A CA 1
ATOM 533 C C . THR A 1 73 ? 5.483 -4.135 -10.272 1.00 94.25 73 THR A C 1
ATOM 535 O O . THR A 1 73 ? 6.425 -3.936 -11.033 1.00 94.25 73 THR A O 1
ATOM 538 N N . ALA A 1 74 ? 5.639 -4.739 -9.091 1.00 93.06 74 ALA A N 1
ATOM 539 C CA . ALA A 1 74 ? 6.931 -5.229 -8.625 1.00 93.06 74 ALA A CA 1
ATOM 540 C C . ALA A 1 74 ? 7.491 -6.294 -9.574 1.00 93.06 74 ALA A C 1
ATOM 542 O O . ALA A 1 74 ? 8.644 -6.191 -9.978 1.00 93.06 74 ALA A O 1
ATOM 543 N N . TRP A 1 75 ? 6.656 -7.250 -9.992 1.00 91.88 75 TRP A N 1
ATOM 544 C CA . TRP A 1 75 ? 7.043 -8.267 -10.967 1.00 91.88 75 TRP A CA 1
ATOM 545 C C . TRP A 1 75 ? 7.480 -7.650 -12.304 1.00 91.88 75 TRP A C 1
ATOM 547 O O . TRP A 1 75 ? 8.579 -7.934 -12.772 1.00 91.88 75 TRP A O 1
ATOM 557 N N . GLN A 1 76 ? 6.685 -6.733 -12.868 1.00 90.56 76 GLN A N 1
ATOM 558 C CA . GLN A 1 76 ? 7.015 -6.039 -14.121 1.00 90.56 76 GLN A CA 1
ATOM 559 C C . GLN A 1 76 ? 8.338 -5.269 -14.029 1.00 90.56 76 GLN A C 1
ATOM 561 O O . GLN A 1 76 ? 9.150 -5.331 -14.945 1.00 90.56 76 GLN A O 1
ATOM 566 N N . LEU A 1 77 ? 8.577 -4.554 -12.926 1.00 88.12 77 LEU A N 1
ATOM 567 C CA . LEU A 1 77 ? 9.820 -3.805 -12.733 1.00 88.12 77 LEU A CA 1
ATOM 568 C C . LEU A 1 77 ? 11.029 -4.735 -12.588 1.00 88.12 77 LEU A C 1
ATOM 570 O O . LEU A 1 77 ? 1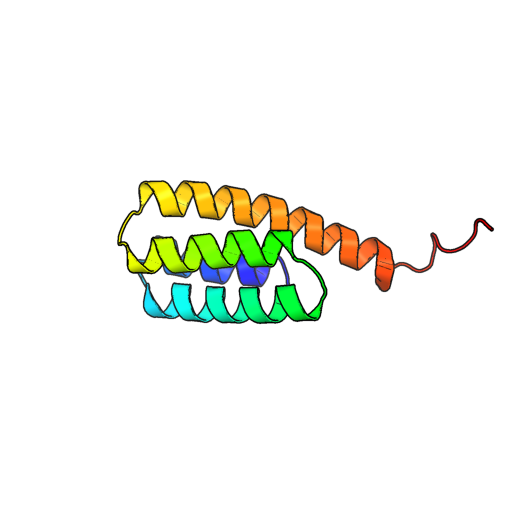2.086 -4.442 -13.145 1.00 88.12 77 LEU A O 1
ATOM 574 N N . THR A 1 78 ? 10.886 -5.859 -11.882 1.00 86.62 78 THR A N 1
ATOM 575 C CA . THR A 1 78 ? 11.954 -6.860 -11.769 1.00 86.62 78 THR A CA 1
ATOM 576 C C . THR A 1 78 ? 12.287 -7.463 -13.132 1.00 86.62 78 THR A C 1
ATOM 578 O O . THR A 1 78 ? 13.459 -7.493 -13.502 1.00 86.62 78 THR A O 1
ATOM 581 N N . THR A 1 79 ? 11.282 -7.870 -13.908 1.00 85.25 79 THR A N 1
ATOM 582 C CA . THR A 1 79 ? 11.497 -8.465 -15.236 1.00 85.25 79 THR A CA 1
ATOM 583 C C . THR A 1 79 ? 12.068 -7.466 -16.244 1.00 85.25 79 THR A C 1
ATOM 585 O O . THR A 1 79 ? 12.909 -7.843 -17.048 1.00 85.25 79 THR A O 1
ATOM 588 N N . SER A 1 80 ? 11.665 -6.195 -16.197 1.00 80.38 80 SER A N 1
ATOM 589 C CA . SER A 1 80 ? 12.114 -5.199 -17.181 1.00 80.38 80 SER A CA 1
ATOM 590 C C . SER A 1 80 ? 13.477 -4.569 -16.877 1.00 80.38 80 SER A C 1
ATOM 592 O O . SER A 1 80 ? 14.112 -4.058 -17.795 1.00 80.38 80 SER A O 1
ATOM 594 N N . TYR A 1 81 ? 13.918 -4.544 -15.612 1.00 72.12 81 TYR A N 1
ATOM 595 C CA . TYR A 1 81 ? 15.109 -3.776 -15.209 1.00 72.12 81 TYR A CA 1
ATOM 596 C C . TYR 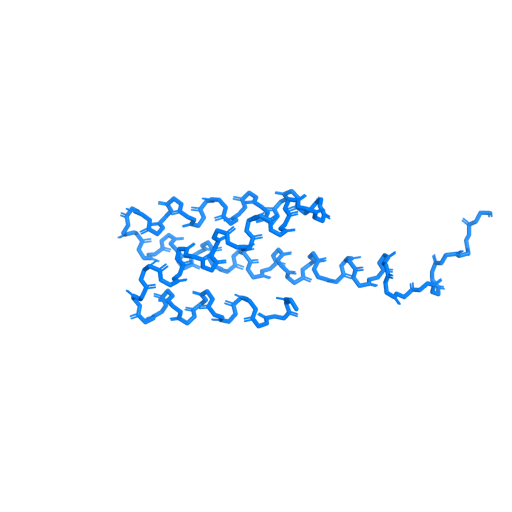A 1 81 ? 16.155 -4.559 -14.415 1.00 72.12 81 TYR A C 1
ATOM 598 O O . TYR A 1 81 ? 17.296 -4.108 -14.331 1.00 72.12 81 TYR A O 1
ATOM 606 N N . VAL A 1 82 ? 15.792 -5.688 -13.802 1.00 69.94 82 VAL A N 1
ATOM 607 C CA . VAL A 1 82 ? 16.704 -6.458 -12.938 1.00 69.94 82 VAL A CA 1
ATOM 608 C C . VAL A 1 82 ? 17.174 -7.743 -13.619 1.00 69.94 82 VAL A C 1
ATOM 610 O O . VAL A 1 82 ? 18.290 -8.179 -13.348 1.00 69.94 82 VAL A O 1
ATOM 613 N N . ASP A 1 83 ? 16.383 -8.308 -14.537 1.00 57.31 83 ASP A N 1
ATOM 614 C CA . ASP A 1 83 ? 16.763 -9.491 -15.314 1.00 57.31 83 ASP A CA 1
ATOM 615 C C . ASP A 1 83 ? 16.986 -9.155 -16.806 1.00 57.31 83 ASP A C 1
ATOM 617 O O . ASP A 1 83 ? 16.041 -9.147 -17.597 1.00 57.31 83 ASP A O 1
ATOM 621 N N . PRO A 1 84 ? 18.228 -8.854 -17.234 1.00 52.31 84 PRO A N 1
ATOM 622 C CA . PRO A 1 84 ? 18.529 -8.543 -18.632 1.00 52.31 84 PRO A CA 1
ATOM 623 C C . PRO A 1 84 ? 18.484 -9.764 -19.572 1.00 52.31 84 PRO A C 1
ATOM 625 O O . PRO A 1 84 ? 18.715 -9.606 -20.771 1.00 52.31 84 PRO A O 1
ATOM 628 N N . ALA A 1 85 ? 18.177 -10.978 -19.094 1.00 57.19 85 ALA A N 1
ATOM 629 C CA . ALA A 1 85 ? 18.190 -12.184 -19.930 1.00 57.19 85 ALA A CA 1
ATOM 630 C C . ALA A 1 85 ? 17.041 -12.272 -20.963 1.00 57.19 85 ALA A C 1
ATOM 632 O O . ALA A 1 85 ? 17.040 -13.185 -21.787 1.00 57.19 85 ALA A O 1
ATOM 633 N N . GLN A 1 86 ? 16.085 -11.333 -20.970 1.00 54.31 86 GLN A N 1
ATOM 634 C CA . GLN A 1 86 ? 15.023 -11.245 -21.990 1.00 54.31 86 GLN A CA 1
ATOM 635 C C . GLN A 1 86 ? 15.181 -10.064 -22.962 1.00 54.31 86 GLN A C 1
ATOM 637 O O . GLN A 1 86 ? 14.223 -9.645 -23.609 1.00 54.31 86 GLN A O 1
ATOM 642 N N . GLY A 1 87 ? 16.400 -9.542 -23.098 1.00 52.50 87 GLY A N 1
ATOM 643 C CA . GLY A 1 87 ? 16.753 -8.482 -24.042 1.00 52.50 87 GLY A CA 1
ATOM 644 C C . GLY A 1 87 ? 17.439 -8.959 -25.325 1.00 52.50 87 GLY A C 1
ATOM 645 O O . GLY A 1 87 ? 18.341 -8.272 -25.785 1.00 52.50 87 GLY A O 1
ATOM 646 N N . THR A 1 88 ? 17.059 -10.103 -25.907 1.00 50.31 88 THR A N 1
ATOM 647 C CA . THR A 1 88 ? 17.529 -10.486 -27.255 1.00 50.31 88 THR A CA 1
ATOM 648 C C . THR A 1 88 ? 16.373 -11.014 -28.088 1.00 50.31 88 THR A C 1
ATOM 650 O O . THR A 1 88 ? 16.132 -12.215 -28.127 1.00 50.31 88 THR A O 1
ATOM 653 N N . HIS A 1 89 ? 15.653 -10.113 -28.753 1.00 47.91 89 HIS A N 1
ATOM 654 C CA . HIS A 1 89 ? 14.938 -10.429 -29.991 1.00 47.91 89 HIS A CA 1
ATOM 655 C C . HIS A 1 89 ? 14.572 -9.139 -30.738 1.00 47.91 89 HIS A C 1
ATOM 657 O O . HIS A 1 89 ? 13.416 -8.726 -30.742 1.00 47.91 89 HIS A O 1
ATOM 663 N N . ILE A 1 90 ? 15.575 -8.501 -31.347 1.00 41.28 90 ILE A N 1
ATOM 664 C CA . ILE A 1 90 ? 15.474 -7.808 -32.645 1.00 41.28 90 ILE A CA 1
ATOM 665 C C . ILE A 1 90 ? 16.866 -7.662 -33.249 1.00 41.28 90 ILE A C 1
ATOM 667 O O . ILE A 1 90 ? 17.778 -7.243 -32.504 1.00 41.28 90 ILE A O 1
#

Foldseek 3Di:
DPDVLLVQLVVCLVVVVLVSNLVSLVVQLVVCVVVVVVVLNVLSVVLNVCSVVVPSVVNVVSSVVNNVSVVVVVVVCCVPPVDCPPVDDD

InterPro domains:
  IPR036641 HPT domain superfamily [G3DSA:1.20.120.160] (2-79)
  IPR036641 HPT domain superfamily [SSF47226] (3-77)

Radius of gyration: 14.48 Å; chains: 1; bounding box: 34×23×47 Å

Organism: NCBI:txid656366

Sequence (90 aa):
MWPGRFERIYDAVSSGHNEEALDSALSLRSSSLMVGAAQLGKLTNDLIHLLGSGRPSATAKKLAALQACGNQTAWQLTTSYVDPAQGTHI